Protein AF-A0A2D5QDJ6-F1 (afdb_monomer_lite)

Structure (mmCIF, N/CA/C/O backbone):
data_AF-A0A2D5QDJ6-F1
#
_entry.id   AF-A0A2D5QDJ6-F1
#
loop_
_atom_site.group_PDB
_atom_site.id
_atom_site.type_symbol
_atom_site.label_atom_id
_atom_site.la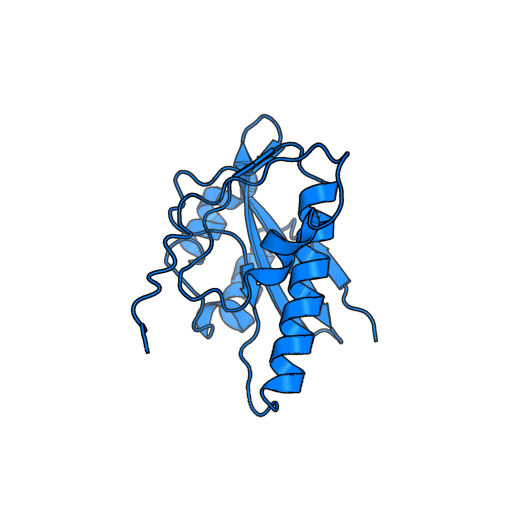bel_alt_id
_atom_site.label_comp_id
_atom_site.label_asym_id
_atom_site.label_entity_id
_atom_site.label_seq_id
_atom_site.pdbx_PDB_ins_code
_atom_site.Cartn_x
_atom_site.Cartn_y
_atom_site.Cartn_z
_atom_site.occupancy
_atom_site.B_iso_or_equiv
_atom_site.auth_seq_id
_atom_site.auth_comp_id
_atom_site.auth_asym_id
_atom_site.auth_atom_id
_atom_site.pdbx_PDB_model_num
ATOM 1 N N . MET A 1 1 ? -13.725 -13.664 8.654 1.00 62.12 1 MET A N 1
ATOM 2 C CA . MET A 1 1 ? -13.994 -12.735 7.529 1.00 62.12 1 MET A CA 1
ATOM 3 C C . MET A 1 1 ? -12.706 -12.468 6.769 1.00 62.12 1 MET A C 1
ATOM 5 O O . MET A 1 1 ? -11.672 -12.294 7.409 1.00 62.12 1 MET A O 1
ATOM 9 N N . LYS A 1 2 ? -12.780 -12.506 5.435 1.00 88.81 2 LYS A N 1
ATOM 10 C CA . LYS A 1 2 ? -11.647 -12.478 4.498 1.00 88.81 2 LYS A CA 1
ATOM 11 C C . LYS A 1 2 ? -11.285 -11.033 4.119 1.00 88.81 2 LYS A C 1
ATOM 13 O O . LYS A 1 2 ? -12.161 -10.173 4.107 1.00 88.81 2 LYS A O 1
ATOM 18 N N . TYR A 1 3 ? -10.006 -10.776 3.857 1.00 95.44 3 TYR A N 1
ATOM 19 C CA . TYR A 1 3 ? -9.539 -9.515 3.274 1.00 95.44 3 TYR A CA 1
ATOM 20 C C . TYR A 1 3 ? -9.695 -9.565 1.753 1.00 95.44 3 TYR A C 1
ATOM 22 O O . TYR A 1 3 ? -9.435 -10.609 1.155 1.00 95.44 3 TYR A O 1
ATOM 30 N N . ASN A 1 4 ? -10.079 -8.446 1.144 1.00 95.50 4 ASN A N 1
ATOM 31 C CA . ASN A 1 4 ? -10.236 -8.330 -0.306 1.00 95.50 4 ASN A CA 1
ATOM 32 C C . ASN A 1 4 ? -9.290 -7.264 -0.858 1.00 95.50 4 ASN A C 1
ATOM 34 O O . ASN A 1 4 ? -9.173 -6.189 -0.270 1.00 95.50 4 ASN A O 1
ATOM 38 N N . ILE A 1 5 ? -8.649 -7.553 -1.989 1.00 96.50 5 ILE A N 1
ATOM 39 C CA . ILE A 1 5 ? -7.827 -6.596 -2.733 1.00 96.50 5 ILE A CA 1
ATOM 40 C C . ILE A 1 5 ? -8.688 -5.995 -3.839 1.00 96.50 5 ILE A C 1
ATOM 42 O O . ILE A 1 5 ? -9.336 -6.726 -4.585 1.00 96.50 5 ILE A O 1
ATOM 46 N N . LYS A 1 6 ? -8.678 -4.668 -3.958 1.00 96.31 6 LYS A N 1
ATOM 47 C CA . LYS A 1 6 ? -9.290 -3.937 -5.067 1.00 96.31 6 LYS A CA 1
ATOM 48 C C . LYS A 1 6 ? -8.210 -3.118 -5.770 1.00 96.31 6 LYS A C 1
ATOM 50 O O . LYS A 1 6 ? -7.602 -2.259 -5.132 1.00 96.31 6 LYS A O 1
ATOM 55 N N . LYS A 1 7 ? -7.991 -3.362 -7.065 1.00 95.81 7 LYS A N 1
ATOM 56 C CA . LYS A 1 7 ? -7.177 -2.480 -7.914 1.00 95.81 7 LYS A CA 1
ATOM 57 C C . LYS A 1 7 ? -7.963 -1.201 -8.206 1.00 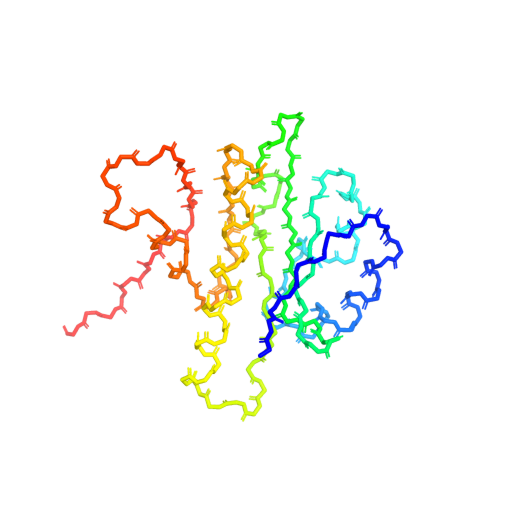95.81 7 LYS A C 1
ATOM 59 O O . LYS A 1 7 ? -9.169 -1.257 -8.448 1.00 95.81 7 LYS A O 1
ATOM 64 N N . ILE A 1 8 ? -7.295 -0.059 -8.145 1.00 96.00 8 ILE A N 1
ATOM 65 C CA . ILE A 1 8 ? -7.890 1.246 -8.426 1.00 96.00 8 ILE A CA 1
ATOM 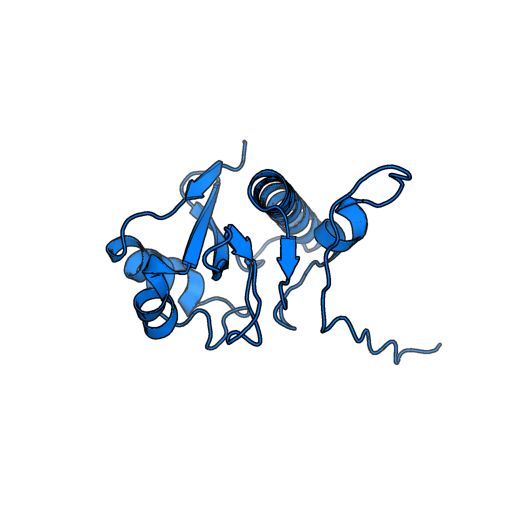66 C C . ILE A 1 8 ? -7.595 1.581 -9.882 1.00 96.00 8 ILE A C 1
ATOM 68 O O . ILE A 1 8 ? -6.439 1.700 -10.276 1.00 96.00 8 ILE A O 1
ATOM 72 N N . SER A 1 9 ? -8.653 1.714 -10.674 1.00 94.00 9 SER A N 1
ATOM 73 C CA . SER A 1 9 ? -8.562 1.985 -12.116 1.00 94.00 9 SER A CA 1
ATOM 74 C C . SER A 1 9 ? -9.126 3.351 -12.499 1.00 94.00 9 SER A C 1
ATOM 76 O O . SER A 1 9 ? -9.000 3.765 -13.645 1.00 94.00 9 SER A O 1
ATOM 78 N N . ASN A 1 10 ? -9.735 4.065 -11.549 1.00 93.94 10 ASN A N 1
ATOM 79 C CA . ASN A 1 10 ? -10.293 5.394 -11.759 1.00 93.94 10 ASN A CA 1
ATOM 80 C C . ASN A 1 10 ? -9.559 6.419 -10.887 1.00 93.94 10 ASN A C 1
ATOM 82 O O . ASN A 1 10 ? -9.562 6.311 -9.659 1.00 93.94 10 ASN A O 1
ATOM 86 N N . LYS A 1 11 ? -8.977 7.437 -11.530 1.00 93.25 11 LYS A N 1
ATOM 87 C CA . LYS A 1 11 ? -8.236 8.525 -10.877 1.00 93.25 11 LYS A CA 1
ATOM 88 C C . LYS A 1 11 ? -9.074 9.262 -9.823 1.00 93.25 11 LYS A C 1
ATOM 90 O O . LYS A 1 11 ? -8.544 9.648 -8.787 1.00 93.25 11 LYS A O 1
ATOM 95 N N . ASN A 1 12 ? -10.391 9.354 -10.010 1.00 91.81 12 ASN A N 1
ATOM 96 C CA . ASN A 1 12 ? -11.297 10.010 -9.060 1.00 91.81 12 ASN A CA 1
ATOM 97 C C . ASN A 1 12 ? -11.388 9.278 -7.705 1.00 91.81 12 ASN A C 1
ATOM 99 O O . ASN A 1 12 ? -11.799 9.868 -6.707 1.00 91.81 12 ASN A O 1
ATOM 103 N N . GLU A 1 13 ? -10.998 8.000 -7.626 1.00 94.38 13 GLU A N 1
ATOM 104 C CA . GLU A 1 13 ? -10.959 7.274 -6.349 1.00 94.38 13 GLU A CA 1
ATOM 105 C C . GLU A 1 13 ? -9.795 7.723 -5.446 1.00 94.38 13 GLU A C 1
ATOM 107 O O . GLU A 1 13 ? -9.879 7.551 -4.226 1.00 94.38 13 GLU A O 1
ATOM 112 N N . ILE A 1 14 ? -8.739 8.331 -6.010 1.00 95.25 14 ILE A N 1
ATOM 113 C CA . ILE A 1 14 ? -7.545 8.766 -5.266 1.00 95.25 14 ILE A CA 1
ATOM 114 C C . ILE A 1 14 ? -7.921 9.776 -4.191 1.00 95.25 14 ILE A C 1
ATOM 116 O O . ILE A 1 14 ? -7.530 9.612 -3.038 1.00 95.25 14 ILE A O 1
ATOM 120 N N . GLU A 1 15 ? -8.719 10.786 -4.534 1.00 94.12 15 GLU A N 1
ATOM 121 C CA . GLU A 1 15 ? -9.131 11.822 -3.587 1.00 94.12 15 GLU A CA 1
ATOM 122 C C . GLU A 1 15 ? -9.863 11.226 -2.382 1.00 94.12 15 GLU A C 1
ATOM 124 O O . GLU A 1 15 ? -9.544 11.530 -1.228 1.00 94.12 15 GLU A O 1
ATOM 129 N N . LYS A 1 16 ? -10.798 10.305 -2.640 1.00 93.50 16 LYS A N 1
ATOM 130 C CA . LYS A 1 16 ? -11.559 9.634 -1.586 1.00 93.50 16 LYS A CA 1
ATOM 131 C C . LYS A 1 16 ? -10.649 8.819 -0.670 1.00 93.50 16 LYS A C 1
ATOM 133 O O . LYS A 1 16 ? -10.835 8.847 0.547 1.00 93.50 16 LYS A O 1
ATOM 138 N N . ILE A 1 17 ? -9.686 8.086 -1.222 1.00 95.19 17 ILE A N 1
ATOM 139 C CA . ILE A 1 17 ? -8.735 7.290 -0.433 1.00 95.19 17 ILE A CA 1
ATOM 140 C C . ILE A 1 17 ? -7.798 8.203 0.354 1.00 95.19 17 ILE A C 1
ATOM 142 O O . ILE A 1 17 ? -7.554 7.973 1.540 1.00 95.19 17 ILE A O 1
ATOM 146 N N . TYR A 1 18 ? -7.306 9.265 -0.277 1.00 95.31 18 TYR A N 1
ATOM 147 C CA . TYR A 1 18 ? -6.387 10.193 0.352 1.00 95.31 18 TYR A CA 1
ATOM 148 C C . TYR A 1 18 ? -7.022 10.853 1.577 1.00 95.31 18 TYR A C 1
ATOM 150 O O . TYR A 1 18 ? -6.465 10.780 2.674 1.00 95.31 18 TYR A O 1
ATOM 158 N N . LEU A 1 19 ? -8.220 11.423 1.418 1.00 94.06 19 LEU A N 1
ATOM 159 C CA . LEU A 1 19 ? -8.933 12.107 2.496 1.00 94.06 19 LEU A CA 1
ATOM 160 C C . LEU A 1 19 ? -9.333 11.164 3.634 1.00 94.06 19 LEU A C 1
ATOM 162 O O . LEU A 1 19 ? -9.209 11.544 4.795 1.00 94.06 19 LEU A O 1
ATOM 166 N N . ASN A 1 20 ? -9.781 9.946 3.320 1.00 92.06 20 ASN A N 1
ATOM 167 C CA . ASN A 1 20 ? -10.314 9.027 4.329 1.00 92.06 20 ASN A CA 1
ATOM 168 C C . ASN A 1 20 ? -9.256 8.134 4.988 1.00 92.06 20 ASN A C 1
ATOM 170 O O . ASN A 1 20 ? -9.525 7.563 6.044 1.00 92.06 20 ASN A O 1
ATOM 174 N N . PHE A 1 21 ? -8.081 7.970 4.375 1.00 94.94 21 PHE A N 1
ATOM 175 C CA . PHE A 1 21 ? -7.085 6.997 4.827 1.00 94.94 21 PHE A CA 1
ATOM 176 C C . PHE A 1 21 ? -5.668 7.576 4.903 1.00 94.94 21 PHE A C 1
ATOM 178 O O . PHE A 1 21 ? -5.080 7.613 5.984 1.00 94.94 21 PHE A O 1
ATOM 185 N N . ILE A 1 22 ? -5.113 8.061 3.787 1.00 94.62 22 ILE A N 1
ATOM 186 C CA . ILE A 1 22 ? -3.688 8.441 3.717 1.00 94.62 22 ILE A CA 1
ATOM 187 C C . ILE A 1 22 ? -3.393 9.687 4.559 1.00 94.62 22 ILE A C 1
ATOM 189 O O . ILE A 1 22 ? -2.411 9.707 5.303 1.00 94.62 22 ILE A O 1
ATOM 193 N N . LYS A 1 23 ? -4.259 10.709 4.500 1.00 92.75 23 LYS A N 1
ATOM 194 C CA . LYS A 1 23 ? -4.076 12.010 5.171 1.00 92.75 23 LYS A CA 1
ATOM 195 C C . LYS A 1 23 ? -3.759 11.879 6.665 1.00 92.75 23 LYS A C 1
ATOM 197 O O . LYS A 1 23 ? -2.955 12.657 7.189 1.00 92.75 23 LYS A O 1
ATOM 202 N N . PHE A 1 24 ? -4.364 10.893 7.326 1.00 89.19 24 PHE A N 1
ATOM 203 C CA . PHE A 1 24 ? -4.261 10.655 8.768 1.00 89.19 24 PHE A CA 1
ATOM 204 C C . PHE A 1 24 ? -3.254 9.561 9.150 1.00 89.19 24 PHE A C 1
ATOM 206 O O . PHE A 1 24 ? -3.084 9.276 10.334 1.00 89.19 24 PHE A O 1
ATOM 213 N N . SER A 1 25 ? -2.587 8.935 8.178 1.00 90.50 25 SER A N 1
ATOM 214 C CA . SER A 1 25 ? -1.620 7.875 8.456 1.00 90.50 25 SER A CA 1
ATOM 215 C C . SER A 1 25 ? -0.282 8.442 8.931 1.00 90.50 25 SER A C 1
ATOM 217 O O . SER A 1 25 ? 0.253 9.377 8.338 1.00 90.50 25 SER A O 1
ATOM 219 N N . SER A 1 26 ? 0.310 7.823 9.954 1.00 88.38 26 SER A N 1
ATOM 220 C CA . SER A 1 26 ? 1.695 8.089 10.370 1.00 88.38 26 SER A CA 1
ATOM 221 C C . SER A 1 26 ? 2.734 7.518 9.394 1.00 88.38 26 SER A C 1
ATOM 223 O O . SER A 1 26 ? 3.913 7.847 9.481 1.00 88.38 26 SER A O 1
ATOM 225 N N . GLN A 1 27 ? 2.307 6.660 8.463 1.00 91.06 27 GLN A N 1
ATOM 226 C CA . GLN A 1 27 ? 3.154 6.075 7.418 1.00 91.06 27 GLN A CA 1
ATOM 227 C C . GLN A 1 27 ? 3.127 6.882 6.114 1.00 91.06 27 GLN A C 1
ATOM 229 O O . GLN A 1 27 ? 3.774 6.492 5.143 1.00 91.06 27 GLN A O 1
ATOM 234 N N . LYS A 1 28 ? 2.375 7.993 6.067 1.00 91.19 28 LYS A N 1
ATOM 235 C CA . LYS A 1 28 ? 2.348 8.864 4.891 1.00 91.19 28 LYS A CA 1
ATOM 236 C C . LYS A 1 28 ? 3.722 9.495 4.659 1.00 91.19 28 LYS A C 1
ATOM 238 O O . LYS A 1 28 ? 4.423 9.855 5.602 1.00 91.19 28 LYS A O 1
ATOM 243 N N . ASN A 1 29 ? 4.073 9.665 3.396 1.00 90.81 29 ASN A N 1
ATOM 244 C CA . ASN A 1 29 ? 5.269 10.363 2.949 1.00 90.81 29 ASN A CA 1
ATOM 245 C C . ASN A 1 29 ? 4.931 11.194 1.697 1.00 90.81 29 ASN A C 1
ATOM 247 O O . ASN A 1 29 ? 3.788 11.191 1.237 1.00 90.81 29 ASN A O 1
ATOM 251 N N . ILE A 1 30 ? 5.905 11.928 1.157 1.00 91.56 30 ILE A N 1
ATOM 252 C CA . ILE A 1 30 ? 5.674 12.805 0.001 1.00 91.56 30 ILE A CA 1
ATOM 253 C C . ILE A 1 30 ? 5.245 12.040 -1.262 1.00 91.56 30 ILE A C 1
ATOM 255 O O . ILE A 1 30 ? 4.438 12.545 -2.031 1.00 91.56 30 ILE A O 1
ATOM 259 N N . PHE A 1 31 ? 5.695 10.796 -1.443 1.00 93.06 31 PHE A N 1
ATOM 260 C CA . PHE A 1 31 ? 5.404 9.985 -2.630 1.00 93.06 31 PHE A CA 1
ATOM 261 C C . PHE A 1 31 ? 3.990 9.391 -2.641 1.00 93.06 31 PHE A C 1
ATOM 263 O O . PHE A 1 31 ? 3.541 8.883 -3.663 1.00 93.06 31 PHE A O 1
ATOM 270 N N . CYS A 1 32 ? 3.260 9.481 -1.526 1.00 93.06 32 CYS A N 1
ATOM 271 C CA . CYS A 1 32 ? 1.833 9.171 -1.470 1.00 93.06 32 CYS A CA 1
ATOM 272 C C . CYS A 1 32 ? 0.961 10.427 -1.302 1.00 93.06 32 CYS A C 1
ATOM 274 O O . CYS A 1 32 ? -0.171 10.324 -0.818 1.00 93.06 32 CYS A O 1
ATOM 276 N N . SER A 1 33 ? 1.480 11.617 -1.636 1.00 93.50 33 SER A N 1
ATOM 277 C CA . SER A 1 33 ? 0.653 12.825 -1.707 1.00 93.50 33 SER A CA 1
ATOM 278 C C . SER A 1 33 ? -0.392 12.693 -2.819 1.00 93.50 33 SER A C 1
ATOM 280 O O . SER A 1 33 ? -0.213 11.924 -3.767 1.00 93.50 33 SER A O 1
ATOM 282 N N . LYS A 1 34 ? -1.495 13.442 -2.712 1.00 94.81 34 LYS A N 1
ATOM 283 C CA . LYS A 1 34 ? -2.557 13.427 -3.729 1.00 94.81 34 LYS A CA 1
ATOM 284 C C . LYS A 1 34 ? -1.988 13.794 -5.102 1.00 94.81 34 LYS A C 1
ATOM 286 O O . LYS A 1 34 ? -2.249 13.102 -6.078 1.00 94.81 34 LYS A O 1
ATOM 291 N N . GLU A 1 35 ? -1.155 14.825 -5.142 1.00 94.56 35 GLU A N 1
ATOM 292 C CA . GLU A 1 35 ? -0.536 15.370 -6.347 1.00 94.56 35 GLU A CA 1
ATOM 293 C C . GLU A 1 35 ? 0.374 14.338 -7.022 1.00 94.56 35 GLU A C 1
ATOM 295 O O . GLU A 1 35 ? 0.272 14.133 -8.228 1.00 94.56 35 GLU A O 1
ATOM 300 N N . ILE A 1 36 ? 1.216 13.637 -6.250 1.00 95.25 36 ILE A N 1
ATOM 301 C CA . ILE A 1 36 ? 2.107 12.601 -6.789 1.00 95.25 36 ILE A CA 1
ATOM 302 C C . ILE A 1 36 ? 1.308 11.407 -7.318 1.00 95.25 36 ILE A C 1
ATOM 304 O O . ILE A 1 36 ? 1.555 10.957 -8.437 1.00 95.25 36 ILE A O 1
ATOM 308 N N . LEU A 1 37 ? 0.324 10.918 -6.556 1.00 95.62 37 LEU A N 1
ATOM 309 C CA . LEU A 1 37 ? -0.518 9.796 -6.987 1.00 95.62 37 LEU A CA 1
ATOM 310 C C . LEU A 1 37 ? -1.311 10.133 -8.258 1.00 95.62 37 LEU A C 1
ATOM 312 O O . LEU A 1 37 ? -1.494 9.278 -9.120 1.00 95.62 37 LEU A O 1
ATOM 316 N N . GLU A 1 38 ? -1.779 11.375 -8.384 1.00 95.50 38 GLU A N 1
ATOM 317 C CA . GLU A 1 38 ? -2.503 11.849 -9.561 1.00 95.50 38 GLU A CA 1
ATOM 318 C C . GLU A 1 38 ? -1.598 12.081 -10.772 1.00 95.50 38 GLU A C 1
ATOM 320 O O . GLU A 1 38 ? -2.029 11.815 -11.899 1.00 95.50 38 GLU A O 1
ATOM 325 N N . PHE A 1 39 ? -0.383 12.590 -10.559 1.00 95.38 39 PHE A N 1
ATOM 326 C CA . PHE A 1 39 ? 0.595 12.841 -11.616 1.00 95.38 39 PHE A CA 1
ATOM 327 C C . PHE A 1 39 ? 1.083 11.529 -12.237 1.00 95.38 39 PHE A C 1
ATOM 329 O O . PHE A 1 39 ? 1.024 11.370 -13.452 1.00 95.38 39 PHE A O 1
ATOM 336 N N . PHE A 1 40 ? 1.468 10.556 -11.406 1.00 95.00 40 PHE A N 1
ATOM 337 C CA . PHE A 1 40 ? 1.972 9.252 -11.853 1.00 95.00 40 PHE A CA 1
ATOM 338 C C . PHE A 1 40 ? 0.871 8.203 -12.068 1.00 95.00 40 PHE A C 1
ATOM 340 O O . PHE A 1 40 ? 1.177 7.027 -12.215 1.00 95.00 40 PHE A O 1
ATOM 347 N N . PHE A 1 41 ? -0.413 8.575 -12.082 1.00 95.62 41 PHE A N 1
ATOM 348 C CA . PHE A 1 41 ? -1.523 7.609 -12.057 1.00 95.62 41 PHE A CA 1
ATOM 349 C C . PHE A 1 41 ? -1.428 6.499 -13.118 1.00 95.62 41 PHE A C 1
ATOM 351 O O . PHE A 1 41 ? -1.740 5.348 -12.830 1.00 95.62 41 PHE A O 1
ATOM 358 N N . ASN A 1 42 ? -0.977 6.826 -14.331 1.00 94.44 42 ASN A N 1
ATOM 359 C CA . ASN A 1 42 ? -0.858 5.854 -15.423 1.00 94.44 42 ASN A CA 1
ATOM 360 C C . ASN A 1 42 ? 0.315 4.876 -15.227 1.00 94.44 42 ASN A C 1
ATOM 362 O O . ASN A 1 42 ? 0.243 3.721 -15.656 1.00 94.44 42 ASN A O 1
ATOM 366 N N . ASP A 1 43 ? 1.358 5.333 -14.538 1.00 94.69 43 ASP A N 1
ATOM 367 C CA . ASP A 1 43 ? 2.575 4.579 -14.238 1.00 94.69 43 ASP A CA 1
ATOM 368 C C . ASP A 1 43 ? 2.495 3.893 -12.868 1.00 94.69 43 ASP A C 1
ATOM 370 O O . ASP A 1 43 ? 3.384 3.134 -12.495 1.00 94.69 43 ASP A O 1
ATOM 374 N N . LEU A 1 44 ? 1.422 4.127 -12.107 1.00 95.19 44 LEU A N 1
ATOM 375 C CA . LEU A 1 44 ? 1.181 3.497 -10.820 1.00 95.19 44 LEU A CA 1
ATOM 376 C C . LEU A 1 44 ? 0.184 2.353 -10.943 1.00 95.19 44 LEU A C 1
ATOM 378 O O . LEU A 1 44 ? -0.901 2.479 -11.507 1.00 95.19 44 LEU A O 1
ATOM 382 N N . ASP A 1 45 ? 0.518 1.244 -10.301 1.00 94.94 45 ASP A N 1
ATOM 383 C CA . ASP A 1 45 ? -0.469 0.265 -9.895 1.00 94.94 45 ASP A CA 1
ATOM 384 C C . ASP A 1 45 ? -0.872 0.533 -8.440 1.00 94.94 45 ASP A C 1
ATOM 386 O O . ASP A 1 45 ? -0.072 0.471 -7.501 1.00 94.94 45 ASP A O 1
ATOM 390 N N . LEU A 1 46 ? -2.150 0.875 -8.278 1.00 96.50 46 LEU A N 1
ATOM 391 C CA . LEU A 1 46 ? -2.751 1.280 -7.016 1.00 96.50 46 LEU A CA 1
ATOM 392 C C . LEU A 1 46 ? -3.719 0.206 -6.519 1.00 96.50 46 LEU A C 1
ATOM 394 O O . LEU A 1 46 ? -4.605 -0.237 -7.256 1.00 96.50 46 LEU A O 1
ATOM 398 N N . TYR A 1 47 ? -3.603 -0.171 -5.248 1.00 96.88 47 TYR A N 1
ATOM 399 C CA . TYR A 1 47 ? -4.480 -1.154 -4.617 1.00 96.88 47 TYR A CA 1
ATOM 400 C C . TYR A 1 47 ? -4.992 -0.670 -3.265 1.00 96.88 47 TYR A C 1
ATOM 402 O O . TYR A 1 47 ? -4.290 -0.013 -2.501 1.00 96.88 47 TYR A O 1
ATOM 410 N N . SER A 1 48 ? -6.220 -1.058 -2.937 1.00 97.06 48 SER A N 1
ATOM 411 C CA . SER A 1 48 ? -6.782 -0.929 -1.595 1.00 97.06 48 SER A CA 1
ATOM 412 C C . SER A 1 48 ? -7.175 -2.292 -1.048 1.00 97.06 48 SER A C 1
ATOM 414 O O . SER A 1 48 ? -7.788 -3.106 -1.740 1.00 97.06 48 SER A O 1
ATOM 416 N N . ILE A 1 49 ? -6.824 -2.537 0.211 1.00 97.25 49 ILE A N 1
ATOM 417 C CA . ILE A 1 49 ? -7.145 -3.771 0.920 1.00 97.25 49 ILE A CA 1
ATOM 418 C C . ILE A 1 49 ? -8.301 -3.456 1.855 1.00 97.25 49 ILE A C 1
ATOM 420 O O . ILE A 1 49 ? -8.186 -2.571 2.703 1.00 97.25 49 ILE A O 1
ATOM 424 N N . TYR A 1 50 ? -9.399 -4.195 1.731 1.00 95.75 50 TYR A N 1
ATOM 425 C CA . TYR A 1 50 ? -10.620 -3.979 2.499 1.00 95.75 50 TYR A CA 1
ATOM 426 C C . TYR A 1 50 ? -10.918 -5.124 3.460 1.00 95.75 50 TYR A C 1
ATOM 428 O O . TYR A 1 50 ? -10.645 -6.295 3.184 1.00 95.75 50 TYR A O 1
ATOM 436 N N . LYS A 1 51 ? -11.563 -4.772 4.573 1.00 94.94 51 LYS A N 1
ATOM 437 C CA . LYS A 1 51 ? -12.251 -5.701 5.472 1.00 94.94 51 LYS A CA 1
ATOM 438 C C . LYS A 1 51 ? -13.530 -5.036 5.961 1.00 94.94 51 LYS A C 1
ATOM 440 O O . LYS A 1 51 ? -13.451 -4.027 6.659 1.00 94.94 51 LYS A O 1
ATOM 445 N N . ASN A 1 52 ? -14.679 -5.621 5.626 1.00 91.56 52 ASN A N 1
ATOM 446 C CA . ASN A 1 52 ? -16.009 -5.106 5.975 1.00 91.56 52 ASN A CA 1
ATOM 447 C C . ASN A 1 52 ? -16.163 -3.632 5.557 1.00 91.56 52 ASN A C 1
ATOM 449 O O . ASN A 1 52 ? -16.379 -2.768 6.404 1.00 91.56 52 ASN A O 1
ATOM 453 N N . ASP A 1 53 ? -15.898 -3.349 4.279 1.00 89.56 53 ASP A N 1
ATOM 454 C CA . ASP A 1 53 ? -15.962 -2.020 3.644 1.00 89.56 53 ASP A CA 1
ATOM 455 C C . ASP A 1 53 ? -15.015 -0.945 4.197 1.00 89.56 53 ASP A C 1
ATOM 457 O O . ASP A 1 53 ? -14.960 0.174 3.690 1.00 89.56 53 ASP A O 1
ATOM 461 N N . LYS A 1 54 ? -14.184 -1.285 5.188 1.00 92.75 54 LYS A N 1
ATOM 462 C CA . LYS A 1 54 ? -13.137 -0.400 5.703 1.00 92.75 54 LYS A CA 1
ATOM 463 C C . LYS A 1 54 ? -11.817 -0.671 5.002 1.00 92.75 54 LYS A C 1
ATOM 465 O O . LYS A 1 54 ? -11.383 -1.823 4.927 1.00 92.75 54 LYS A O 1
ATOM 470 N N . ILE A 1 55 ? -11.158 0.400 4.561 1.00 95.44 55 ILE A N 1
ATOM 471 C CA . ILE A 1 55 ? -9.784 0.342 4.058 1.00 95.44 55 ILE A CA 1
ATOM 472 C C . ILE A 1 55 ? -8.866 -0.034 5.222 1.00 95.44 55 ILE A C 1
ATOM 474 O O . ILE A 1 55 ? -8.916 0.547 6.308 1.00 95.44 55 ILE A O 1
ATOM 478 N N . LYS A 1 56 ? -8.047 -1.051 4.989 1.00 95.62 56 LYS A N 1
ATOM 479 C CA . LYS A 1 56 ? -7.081 -1.604 5.935 1.00 95.62 56 LYS A CA 1
ATOM 480 C C . LYS A 1 56 ? -5.648 -1.366 5.506 1.00 95.62 56 LYS A C 1
ATOM 482 O O . LYS A 1 56 ? -4.777 -1.261 6.364 1.00 95.62 56 LYS A O 1
ATOM 487 N N . SER A 1 57 ? -5.413 -1.258 4.209 1.00 96.12 57 SER A N 1
ATOM 488 C CA . SER A 1 57 ? -4.120 -0.872 3.672 1.00 96.12 57 SER A CA 1
ATOM 489 C C . SER A 1 57 ? -4.295 -0.250 2.295 1.00 96.12 57 SER A C 1
ATOM 491 O O . SER A 1 57 ? -5.264 -0.557 1.593 1.00 96.12 57 SER A O 1
ATOM 493 N N . PHE A 1 58 ? -3.368 0.625 1.937 1.00 96.75 58 PHE A N 1
ATOM 494 C CA . PHE A 1 58 ? -3.243 1.220 0.617 1.00 96.75 58 PHE A CA 1
ATOM 495 C C . PHE A 1 58 ? -1.861 0.895 0.063 1.00 96.75 58 PHE A C 1
ATOM 497 O O . PHE A 1 58 ? -0.869 0.979 0.788 1.00 96.75 58 PHE A O 1
ATOM 504 N N . VAL A 1 59 ? -1.809 0.525 -1.212 1.00 95.62 59 VAL A N 1
ATOM 505 C CA . VAL A 1 59 ? -0.577 0.151 -1.901 1.00 95.62 59 VAL A CA 1
ATOM 506 C C . VAL A 1 59 ? -0.436 0.990 -3.162 1.00 95.62 59 VAL A C 1
ATOM 508 O O . VAL A 1 59 ? -1.393 1.113 -3.925 1.00 95.62 59 VAL A O 1
ATOM 511 N N . TYR A 1 60 ? 0.750 1.547 -3.377 1.00 95.19 60 TYR A N 1
ATOM 512 C CA . TYR A 1 60 ? 1.116 2.305 -4.569 1.00 95.19 60 TYR A CA 1
ATOM 513 C C . TYR A 1 60 ? 2.487 1.836 -5.051 1.00 95.19 60 TYR A C 1
ATOM 515 O O . TYR A 1 60 ? 3.480 1.911 -4.321 1.00 95.19 60 TYR A O 1
ATOM 523 N N . LEU A 1 61 ? 2.517 1.298 -6.269 1.00 94.06 61 LEU A N 1
ATOM 524 C CA . LEU A 1 61 ? 3.699 0.696 -6.877 1.00 94.06 61 LEU A CA 1
ATOM 525 C C . LEU A 1 61 ? 3.947 1.364 -8.220 1.00 94.06 61 LEU A C 1
ATOM 527 O O . LEU A 1 61 ? 3.060 1.366 -9.069 1.00 94.06 61 LEU A O 1
ATOM 531 N N . LEU A 1 62 ? 5.139 1.914 -8.409 1.00 94.06 62 LEU A N 1
ATOM 532 C CA . LEU A 1 62 ? 5.554 2.458 -9.694 1.00 94.06 62 LEU A CA 1
ATOM 533 C C . LEU A 1 62 ? 6.008 1.312 -10.592 1.00 94.06 62 LEU A C 1
ATOM 535 O O . LEU A 1 62 ? 6.810 0.479 -10.169 1.00 94.06 62 LEU A O 1
ATOM 539 N N . LYS A 1 63 ? 5.473 1.264 -11.810 1.00 92.56 63 LYS A N 1
ATOM 540 C CA . LYS A 1 63 ? 5.835 0.275 -12.825 1.00 92.56 63 LYS A CA 1
ATOM 541 C C . LYS A 1 63 ? 6.557 0.937 -13.990 1.00 92.56 63 LYS A C 1
ATOM 543 O O . LYS A 1 63 ? 6.232 2.054 -14.383 1.00 92.56 63 LYS A O 1
ATOM 548 N N . ASP A 1 64 ? 7.515 0.221 -14.559 1.00 91.00 64 ASP A N 1
ATOM 549 C CA . ASP A 1 64 ? 8.108 0.587 -15.838 1.00 91.00 64 ASP A CA 1
ATOM 550 C C . ASP A 1 64 ? 7.297 0.021 -17.023 1.00 91.00 64 ASP A C 1
ATOM 552 O O . ASP A 1 64 ? 6.256 -0.629 -16.870 1.00 91.00 64 ASP A O 1
ATOM 556 N N . LYS A 1 65 ? 7.797 0.248 -18.242 1.00 88.69 65 LYS A N 1
ATOM 557 C CA . LYS A 1 65 ? 7.181 -0.250 -19.484 1.00 88.69 65 LYS A CA 1
ATOM 558 C C . LYS A 1 65 ? 7.189 -1.780 -19.604 1.00 88.69 65 LYS A C 1
ATOM 560 O O . LYS A 1 65 ? 6.392 -2.318 -20.366 1.00 88.69 65 LYS A O 1
ATOM 565 N N . ASN A 1 66 ? 8.060 -2.465 -18.865 1.00 87.81 66 ASN A N 1
ATOM 566 C CA . ASN A 1 66 ? 8.195 -3.921 -18.854 1.00 87.81 66 ASN A CA 1
ATOM 567 C C . ASN A 1 66 ? 7.378 -4.570 -17.727 1.00 87.81 66 ASN A C 1
ATOM 569 O O . ASN A 1 66 ? 7.529 -5.762 -17.469 1.00 87.81 66 ASN A O 1
ATOM 573 N N . ASN A 1 67 ? 6.506 -3.805 -17.057 1.00 87.38 67 ASN A N 1
ATOM 574 C CA . ASN A 1 67 ? 5.731 -4.266 -15.908 1.00 87.38 67 ASN A CA 1
ATOM 575 C C . ASN A 1 67 ? 6.623 -4.728 -14.735 1.00 87.38 67 ASN A C 1
ATOM 577 O O . ASN A 1 67 ? 6.268 -5.636 -13.978 1.00 87.38 67 ASN A O 1
ATOM 581 N N . PHE A 1 68 ? 7.792 -4.110 -14.570 1.00 90.69 68 PHE A N 1
ATOM 582 C CA . PHE A 1 68 ? 8.629 -4.272 -13.387 1.00 90.69 68 PHE A CA 1
ATOM 583 C C . PHE A 1 68 ? 8.299 -3.194 -12.374 1.00 90.69 68 PHE A C 1
ATOM 585 O O . PHE A 1 68 ? 8.110 -2.034 -12.735 1.00 90.69 68 PHE A O 1
ATOM 592 N N . ILE A 1 69 ? 8.264 -3.571 -11.097 1.00 90.88 69 ILE A N 1
ATOM 593 C CA . ILE A 1 69 ? 8.140 -2.580 -10.035 1.00 90.88 69 ILE A CA 1
ATOM 594 C C . ILE A 1 69 ? 9.501 -1.932 -9.820 1.00 90.88 69 ILE A C 1
ATOM 596 O O . ILE A 1 69 ? 10.480 -2.623 -9.525 1.00 90.88 69 ILE A O 1
ATOM 600 N N . VAL A 1 70 ? 9.537 -0.612 -9.958 1.00 91.50 70 VAL A N 1
ATOM 601 C CA . VAL A 1 70 ? 10.736 0.212 -9.812 1.00 91.50 70 VAL A CA 1
ATOM 602 C C . VAL A 1 70 ? 10.579 1.164 -8.633 1.00 91.50 70 VAL A C 1
ATOM 604 O O . VAL A 1 70 ? 9.473 1.582 -8.285 1.00 91.50 70 VAL A O 1
ATOM 607 N N . SER A 1 71 ? 11.696 1.498 -7.991 1.00 86.62 71 SER A N 1
ATOM 608 C CA . SER A 1 71 ? 11.705 2.458 -6.894 1.00 86.62 71 SER A CA 1
ATOM 609 C C . SER A 1 71 ? 11.851 3.883 -7.408 1.00 86.62 71 SER A C 1
ATOM 611 O O . SER A 1 71 ? 11.074 4.726 -7.000 1.00 86.62 71 SER A O 1
ATOM 613 N N . GLU A 1 72 ? 12.755 4.176 -8.342 1.00 86.50 72 GLU A N 1
ATOM 614 C CA . GLU A 1 72 ? 12.976 5.548 -8.821 1.00 86.50 72 GLU A CA 1
ATOM 615 C C . GLU A 1 72 ? 11.822 6.099 -9.680 1.00 86.50 72 GLU A C 1
ATOM 617 O O . GLU A 1 72 ? 11.328 5.383 -10.551 1.00 86.50 72 GLU A O 1
ATOM 622 N N . PRO A 1 73 ? 11.406 7.371 -9.484 1.00 88.44 73 PRO A N 1
ATOM 623 C CA . PRO A 1 73 ? 12.033 8.401 -8.640 1.00 88.44 73 PRO A CA 1
ATOM 624 C C . PRO A 1 73 ? 11.581 8.392 -7.163 1.00 88.44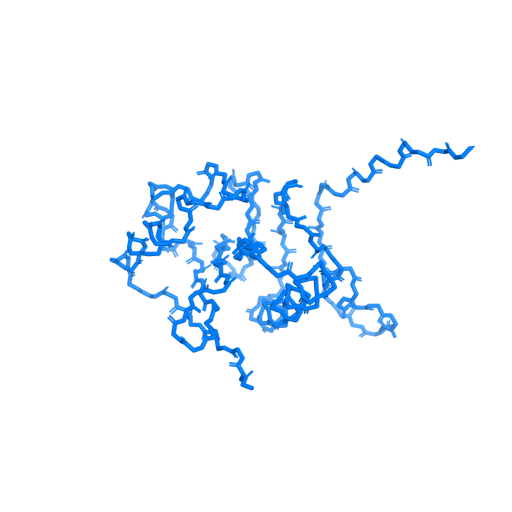 73 PRO A C 1
ATOM 626 O O . PRO A 1 73 ? 11.879 9.321 -6.411 1.00 88.44 73 PRO A O 1
ATOM 629 N N . PHE A 1 74 ? 10.831 7.384 -6.722 1.00 89.12 74 PHE A N 1
ATOM 630 C CA . PHE A 1 74 ? 10.318 7.292 -5.357 1.00 89.12 74 PHE A CA 1
ATOM 631 C C . PHE A 1 74 ? 11.368 6.711 -4.404 1.00 89.12 74 PHE A C 1
ATOM 633 O O . PHE A 1 74 ? 11.666 5.517 -4.388 1.00 89.12 74 PHE A O 1
ATOM 640 N N . ILE A 1 75 ? 11.881 7.558 -3.511 1.00 84.12 75 ILE A N 1
ATOM 641 C CA . ILE A 1 75 ? 12.769 7.099 -2.433 1.00 84.12 75 ILE A CA 1
ATOM 642 C C . ILE A 1 75 ? 12.007 6.154 -1.495 1.00 84.12 75 ILE A C 1
ATOM 644 O O . ILE A 1 75 ? 12.589 5.191 -1.006 1.00 84.12 75 ILE A O 1
ATOM 648 N N . TYR A 1 76 ? 10.706 6.396 -1.283 1.00 83.00 76 TYR A N 1
ATOM 649 C CA . TYR A 1 76 ? 9.824 5.521 -0.514 1.00 83.00 76 TYR A CA 1
ATOM 650 C C . TYR A 1 76 ? 8.545 5.214 -1.289 1.00 83.00 76 TYR A C 1
ATOM 652 O O . TYR A 1 76 ? 7.841 6.123 -1.719 1.00 83.00 76 TYR A O 1
ATOM 660 N N . SER A 1 77 ? 8.209 3.937 -1.419 1.00 80.75 77 SER A N 1
ATOM 661 C CA . SER A 1 77 ? 7.000 3.454 -2.079 1.00 80.75 77 SER A CA 1
ATOM 662 C C . SER A 1 77 ? 6.446 2.214 -1.379 1.00 80.75 77 SER A C 1
ATOM 664 O O . SER A 1 77 ? 7.009 1.709 -0.402 1.00 80.75 77 SER A O 1
ATOM 666 N N . GLY A 1 78 ? 5.296 1.729 -1.842 1.00 83.44 78 GLY A N 1
ATOM 667 C CA . GLY A 1 78 ? 4.755 0.460 -1.382 1.00 83.44 78 GLY A CA 1
ATOM 668 C C . GLY A 1 78 ? 3.499 0.639 -0.555 1.00 83.44 78 GLY A C 1
ATOM 669 O O . GLY A 1 78 ? 2.435 0.846 -1.121 1.00 83.44 78 GLY A O 1
ATOM 670 N N . ILE A 1 79 ? 3.589 0.475 0.765 1.00 93.12 79 ILE A N 1
ATOM 671 C CA . ILE A 1 79 ? 2.440 0.070 1.588 1.00 93.12 79 ILE A CA 1
ATOM 672 C C . ILE A 1 79 ? 2.188 1.047 2.741 1.00 93.12 79 ILE A C 1
ATOM 674 O O . ILE A 1 79 ? 3.098 1.383 3.496 1.00 93.12 79 ILE A O 1
ATOM 678 N N . ILE A 1 80 ? 0.923 1.434 2.919 1.00 94.38 80 ILE A N 1
ATOM 679 C CA . ILE A 1 80 ? 0.422 2.228 4.046 1.00 94.38 80 ILE A CA 1
ATOM 680 C C . ILE A 1 80 ? -0.647 1.411 4.761 1.00 94.38 80 ILE A C 1
ATOM 682 O O . ILE A 1 80 ? -1.748 1.231 4.249 1.00 94.38 80 ILE A O 1
ATOM 686 N N . ASN A 1 81 ? -0.344 0.945 5.966 1.00 94.81 81 ASN A N 1
ATOM 687 C CA . ASN A 1 81 ? -1.273 0.185 6.793 1.00 94.81 81 ASN A CA 1
ATOM 688 C C . ASN A 1 81 ? -2.137 1.094 7.672 1.00 94.81 81 ASN A C 1
ATOM 690 O O . ASN A 1 81 ? -1.754 2.211 8.024 1.00 94.81 81 ASN A O 1
ATOM 694 N N . HIS A 1 82 ? -3.319 0.598 8.040 1.00 93.88 82 HIS A N 1
ATOM 695 C CA . HIS A 1 82 ? -4.196 1.296 8.973 1.00 93.88 82 HIS A CA 1
ATOM 696 C C . HIS A 1 82 ? -3.511 1.476 10.339 1.00 93.88 82 HIS A C 1
ATOM 698 O O . HIS A 1 82 ? -2.758 0.599 10.760 1.00 93.88 82 HIS A O 1
ATOM 704 N N . PRO A 1 83 ? -3.805 2.554 11.086 1.00 91.94 83 PRO A N 1
ATOM 705 C CA . PRO A 1 83 ? -3.241 2.742 12.417 1.00 91.94 83 PRO A CA 1
ATOM 706 C C . PRO A 1 83 ? -3.768 1.691 13.405 1.00 91.94 83 PRO A C 1
ATOM 708 O O . PRO A 1 83 ? -4.853 1.128 13.234 1.00 91.94 83 PRO A O 1
ATOM 711 N N . LYS A 1 84 ? -3.022 1.472 14.492 1.00 90.94 84 LYS A N 1
ATOM 712 C CA . LYS A 1 84 ? -3.366 0.520 15.562 1.00 90.94 84 LYS A CA 1
ATOM 713 C C . LYS A 1 84 ? -4.708 0.806 16.242 1.00 90.94 84 LYS A C 1
ATOM 715 O O . LYS A 1 84 ? -5.407 -0.134 16.624 1.00 90.94 84 LYS A O 1
ATOM 720 N N . LEU A 1 85 ? -5.067 2.084 16.393 1.00 86.88 85 LEU A N 1
ATOM 721 C CA . LEU A 1 85 ? -6.219 2.522 17.194 1.00 86.88 85 LEU A CA 1
ATOM 722 C C . LEU A 1 85 ? -6.167 1.893 18.610 1.00 86.88 85 LEU A C 1
ATOM 724 O O . LEU A 1 85 ? -5.087 1.685 19.162 1.00 86.88 85 LEU A O 1
ATOM 728 N N . ASN A 1 86 ? -7.322 1.533 19.177 1.00 90.25 86 ASN A N 1
ATOM 729 C CA . ASN A 1 86 ? -7.461 0.938 20.514 1.00 90.25 86 ASN A CA 1
ATOM 730 C C . ASN A 1 86 ? -7.188 -0.586 20.551 1.00 90.25 86 ASN A C 1
ATOM 732 O O . ASN A 1 86 ? -7.609 -1.279 21.477 1.00 90.25 86 ASN A O 1
ATOM 736 N N . MET A 1 87 ? -6.533 -1.158 19.534 1.00 92.44 87 MET A N 1
ATOM 737 C CA . MET A 1 87 ? -6.240 -2.596 19.491 1.00 92.44 87 MET A CA 1
ATOM 738 C C . MET A 1 87 ? -5.070 -2.962 20.414 1.00 92.44 87 MET A C 1
ATOM 740 O O . MET A 1 87 ? -4.091 -2.230 20.521 1.00 92.44 87 MET A O 1
ATOM 744 N N . LYS A 1 88 ? -5.106 -4.154 21.027 1.00 95.50 88 LYS A N 1
ATOM 745 C CA . LYS A 1 88 ? -3.921 -4.729 21.694 1.00 95.50 88 LYS A CA 1
ATOM 746 C C . LYS A 1 88 ? -2.787 -4.936 20.676 1.00 95.50 88 LYS A C 1
ATOM 748 O O . LYS A 1 88 ? -3.058 -5.336 19.543 1.00 95.50 88 LYS A O 1
ATOM 753 N N . ASN A 1 89 ? -1.532 -4.733 21.096 1.00 93.19 89 ASN A N 1
ATOM 754 C CA . ASN A 1 89 ? -0.343 -4.873 20.235 1.00 93.19 89 ASN A CA 1
ATOM 755 C C . ASN A 1 89 ? -0.309 -6.212 19.490 1.00 93.19 89 ASN A C 1
ATOM 757 O O . ASN A 1 89 ? -0.174 -6.233 18.273 1.00 93.19 89 ASN A O 1
ATOM 761 N N . SER A 1 90 ? -0.504 -7.326 20.200 1.00 94.06 90 SER A N 1
ATOM 762 C CA . SER A 1 90 ? -0.487 -8.669 19.605 1.00 94.06 90 SER A CA 1
ATOM 763 C C . SER A 1 90 ? -1.521 -8.833 18.488 1.00 94.06 90 SER A C 1
ATOM 765 O O . SER A 1 90 ? -1.210 -9.352 17.417 1.00 94.06 90 SER A O 1
ATOM 767 N N . ARG A 1 91 ? -2.744 -8.334 18.708 1.00 94.56 91 ARG A N 1
ATOM 768 C CA . ARG A 1 91 ? -3.827 -8.372 17.720 1.00 94.56 91 ARG A CA 1
ATOM 769 C C . ARG A 1 91 ? -3.503 -7.513 16.500 1.00 94.56 91 ARG A C 1
ATOM 771 O O . ARG A 1 91 ? -3.730 -7.962 15.382 1.00 94.56 91 ARG A O 1
ATOM 778 N N . TYR A 1 92 ? -2.990 -6.303 16.712 1.00 94.56 92 TYR A N 1
ATOM 779 C CA . TYR A 1 92 ? -2.621 -5.399 15.623 1.00 94.56 92 TYR A CA 1
ATOM 780 C C . TYR A 1 92 ? -1.475 -5.962 14.782 1.00 94.56 92 TYR A C 1
ATOM 782 O O . TYR A 1 92 ? -1.604 -6.049 13.567 1.00 94.56 92 TYR A O 1
ATOM 790 N N . ASN A 1 93 ? -0.411 -6.445 15.424 1.00 93.75 93 ASN A N 1
ATOM 791 C CA . ASN A 1 93 ? 0.736 -7.029 14.732 1.00 93.75 93 ASN A CA 1
ATOM 792 C C . ASN A 1 93 ? 0.334 -8.266 13.916 1.00 93.75 93 ASN A C 1
ATOM 794 O O . ASN A 1 93 ? 0.825 -8.453 12.808 1.00 93.75 93 ASN A O 1
ATOM 798 N N . ASN A 1 94 ? -0.577 -9.102 14.429 1.00 93.75 94 ASN A N 1
ATOM 799 C CA . ASN A 1 94 ? -1.104 -10.242 13.675 1.00 93.75 94 ASN A CA 1
ATOM 800 C C . ASN A 1 94 ? -1.953 -9.802 12.469 1.00 93.75 94 ASN A C 1
ATOM 802 O O . ASN A 1 94 ? -1.872 -10.412 11.406 1.00 93.75 94 ASN A O 1
ATOM 806 N N . GLU A 1 95 ? -2.767 -8.755 12.630 1.00 94.38 95 GLU A N 1
ATOM 807 C CA . GLU A 1 95 ? -3.587 -8.199 11.550 1.00 94.38 95 GLU A CA 1
ATOM 808 C C . GLU A 1 95 ? -2.723 -7.575 10.445 1.00 94.38 95 GLU A C 1
ATOM 810 O O . GLU A 1 95 ? -2.904 -7.927 9.280 1.00 94.38 95 GLU A O 1
ATOM 815 N N . VAL A 1 96 ? -1.749 -6.732 10.799 1.00 94.50 96 VAL A N 1
ATOM 816 C CA . VAL A 1 96 ? -0.801 -6.127 9.848 1.00 94.50 96 VAL A CA 1
ATOM 817 C C . VAL A 1 96 ? 0.004 -7.196 9.117 1.00 94.50 96 VAL A C 1
ATOM 819 O O . VAL A 1 96 ? 0.098 -7.139 7.894 1.00 94.50 96 VAL A O 1
ATOM 822 N N . PHE A 1 97 ? 0.510 -8.205 9.832 1.00 93.94 97 PHE A N 1
ATOM 823 C CA . PHE A 1 97 ? 1.233 -9.320 9.221 1.00 93.94 97 PHE A CA 1
ATOM 824 C C . PHE A 1 97 ? 0.396 -10.016 8.139 1.00 93.94 97 PHE A C 1
ATOM 826 O O . PHE A 1 97 ? 0.851 -10.159 7.009 1.00 93.94 97 PHE A O 1
ATOM 833 N N . LYS A 1 98 ? -0.855 -10.383 8.453 1.00 94.38 98 LYS A N 1
ATOM 834 C CA . LYS A 1 98 ? -1.768 -11.052 7.507 1.00 94.38 98 LYS A CA 1
ATOM 835 C C . LYS A 1 98 ? -2.098 -10.192 6.290 1.00 94.38 98 LYS A C 1
ATOM 837 O O . LYS A 1 98 ? -2.203 -10.710 5.182 1.00 94.38 98 LYS A O 1
ATOM 842 N N . ILE A 1 99 ? -2.295 -8.890 6.492 1.00 95.62 99 ILE A N 1
ATOM 843 C CA . ILE A 1 99 ? -2.549 -7.947 5.397 1.00 95.62 99 ILE A CA 1
ATOM 844 C C . ILE A 1 99 ? -1.325 -7.867 4.485 1.00 95.62 99 ILE A C 1
ATOM 846 O O . ILE A 1 99 ? -1.454 -8.020 3.274 1.00 95.62 99 ILE A O 1
ATOM 850 N N . ASN A 1 100 ? -0.143 -7.670 5.065 1.00 94.44 100 ASN A N 1
ATOM 851 C CA . ASN A 1 100 ? 1.105 -7.556 4.323 1.00 94.44 100 ASN A CA 1
ATOM 852 C C . ASN A 1 100 ? 1.460 -8.861 3.593 1.00 94.44 100 ASN A C 1
ATOM 854 O O . ASN A 1 100 ? 1.913 -8.804 2.459 1.00 94.44 100 ASN A O 1
ATOM 858 N N . GLU A 1 101 ? 1.210 -10.028 4.186 1.00 93.06 101 GLU A N 1
ATOM 859 C CA . GLU A 1 101 ? 1.378 -11.327 3.520 1.00 93.06 101 GLU A CA 1
ATOM 860 C C . GLU A 1 101 ? 0.485 -11.445 2.279 1.00 93.06 101 GLU A C 1
ATOM 862 O O . GLU A 1 101 ? 0.938 -11.849 1.209 1.00 93.06 101 GLU A O 1
ATOM 867 N N . LEU A 1 102 ? -0.777 -11.030 2.394 1.00 95.00 102 LEU A N 1
ATOM 868 C CA . LEU A 1 102 ? -1.710 -10.996 1.272 1.00 95.00 102 LEU A CA 1
ATOM 869 C C . LEU A 1 102 ? -1.269 -10.014 0.176 1.00 95.00 102 LEU A C 1
ATOM 871 O O . LEU A 1 102 ? -1.334 -10.366 -0.999 1.00 95.00 102 LEU A O 1
ATOM 875 N N . ILE A 1 103 ? -0.774 -8.830 0.545 1.00 94.56 103 ILE A N 1
ATOM 876 C CA . ILE A 1 103 ? -0.224 -7.854 -0.410 1.00 94.56 103 ILE A CA 1
ATOM 877 C C . ILE A 1 103 ? 0.980 -8.443 -1.135 1.00 94.56 103 ILE A C 1
ATOM 879 O O . ILE A 1 103 ? 1.065 -8.379 -2.355 1.00 94.56 103 ILE A O 1
ATOM 883 N N . ILE A 1 104 ? 1.900 -9.048 -0.391 1.00 90.56 104 ILE A N 1
ATOM 884 C CA . ILE A 1 104 ? 3.123 -9.611 -0.947 1.00 90.56 104 ILE A CA 1
ATOM 885 C C . ILE A 1 104 ? 2.817 -10.736 -1.922 1.00 90.56 104 ILE A C 1
ATOM 887 O O . ILE A 1 104 ? 3.323 -10.727 -3.040 1.00 90.56 104 ILE A O 1
ATOM 891 N N . ASN A 1 105 ? 1.925 -11.652 -1.554 1.00 90.50 105 ASN A N 1
ATOM 892 C CA . ASN A 1 105 ? 1.493 -12.707 -2.462 1.00 90.50 105 ASN A CA 1
ATOM 893 C C . ASN A 1 105 ? 0.901 -12.143 -3.765 1.00 90.50 105 ASN A C 1
ATOM 895 O O . ASN A 1 105 ? 1.180 -12.686 -4.832 1.00 90.50 105 ASN A O 1
ATOM 899 N N . GLU A 1 106 ? 0.142 -11.047 -3.699 1.00 92.62 106 GLU A N 1
ATOM 900 C CA . GLU A 1 106 ? -0.403 -10.378 -4.885 1.00 92.62 106 GLU A CA 1
ATOM 901 C C . GLU A 1 106 ? 0.698 -9.746 -5.753 1.00 92.62 106 GLU A C 1
ATOM 903 O O . GLU A 1 106 ? 0.728 -9.957 -6.965 1.00 92.62 106 GLU A O 1
ATOM 908 N N . ILE A 1 107 ? 1.649 -9.030 -5.146 1.00 90.44 107 ILE A N 1
ATOM 909 C CA . ILE A 1 107 ? 2.767 -8.399 -5.86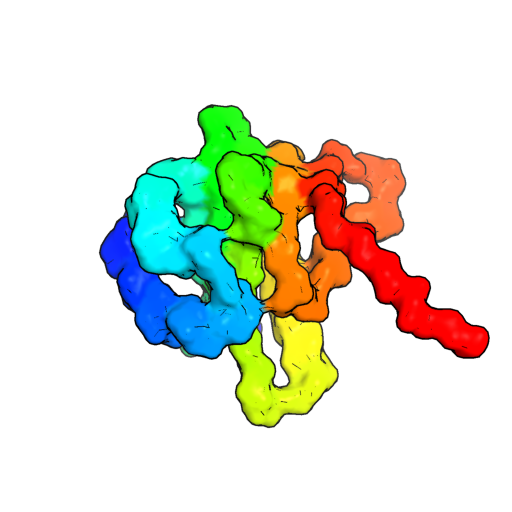5 1.00 90.44 107 ILE A CA 1
ATOM 910 C C . ILE A 1 107 ? 3.621 -9.474 -6.555 1.00 90.44 107 ILE A C 1
ATOM 912 O O . ILE A 1 107 ? 3.838 -9.428 -7.764 1.00 90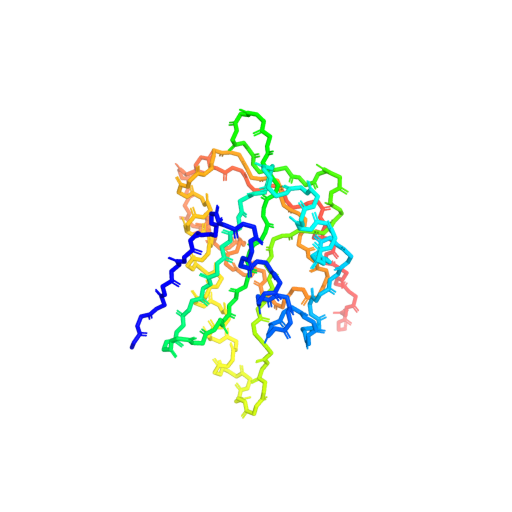.44 107 ILE A O 1
ATOM 916 N N . PHE A 1 108 ? 4.062 -10.498 -5.824 1.00 87.75 108 PHE A N 1
ATOM 917 C CA . PHE A 1 108 ? 4.903 -11.555 -6.395 1.00 87.75 108 PHE A CA 1
ATOM 918 C C . PHE A 1 108 ? 4.179 -12.429 -7.420 1.00 87.75 108 PHE A C 1
ATOM 920 O O . PHE A 1 108 ? 4.839 -13.088 -8.230 1.00 87.75 108 PHE A O 1
ATOM 927 N N . LYS A 1 109 ? 2.844 -12.455 -7.413 1.00 89.31 109 LYS A N 1
ATOM 928 C CA . LYS A 1 109 ? 2.057 -13.117 -8.453 1.00 89.31 109 LYS A CA 1
ATOM 929 C C . LYS A 1 109 ? 2.036 -12.308 -9.752 1.00 89.31 109 LYS A C 1
ATOM 931 O O . LYS A 1 109 ? 2.140 -12.911 -10.815 1.00 89.31 109 LYS A O 1
ATOM 936 N N . ASN A 1 110 ? 1.930 -10.982 -9.666 1.00 91.00 110 ASN A N 1
ATOM 937 C CA . ASN A 1 110 ? 1.647 -10.123 -10.821 1.00 91.00 110 ASN A CA 1
ATOM 938 C C . ASN A 1 110 ? 2.881 -9.477 -11.468 1.00 91.00 110 ASN A C 1
ATOM 940 O O . ASN A 1 110 ? 2.801 -9.076 -12.627 1.00 91.00 110 ASN A O 1
ATOM 944 N N . TYR A 1 111 ? 4.008 -9.385 -10.756 1.00 88.88 111 TYR A N 1
ATOM 945 C CA . TYR A 1 111 ? 5.222 -8.732 -11.259 1.00 88.88 111 TYR A CA 1
ATOM 946 C C . TYR A 1 111 ? 6.401 -9.694 -11.292 1.00 88.88 111 TYR A C 1
ATOM 948 O O . TYR A 1 111 ? 6.580 -10.516 -10.387 1.00 88.88 111 TYR A O 1
ATOM 956 N N . GLU A 1 112 ? 7.209 -9.613 -12.345 1.00 79.75 112 GLU A N 1
ATOM 957 C CA . GLU A 1 112 ? 8.387 -10.467 -12.518 1.00 79.75 112 GLU A CA 1
ATOM 958 C C . GLU A 1 112 ? 9.549 -10.010 -11.640 1.00 79.75 112 GLU A C 1
ATOM 960 O O . GLU A 1 112 ? 10.073 -10.811 -10.865 1.00 79.75 112 GLU A O 1
ATOM 965 N N . ASN A 1 113 ? 9.878 -8.718 -11.714 1.00 85.12 113 ASN A N 1
ATOM 966 C CA . ASN A 1 113 ? 10.929 -8.075 -10.937 1.00 85.12 113 ASN A CA 1
ATOM 967 C C . ASN A 1 113 ? 10.336 -7.009 -10.019 1.00 85.12 113 ASN A C 1
ATOM 969 O O . ASN A 1 113 ? 9.451 -6.246 -10.419 1.00 85.12 113 ASN A O 1
ATOM 973 N N . ILE A 1 114 ? 10.820 -6.981 -8.776 1.00 86.56 114 ILE A N 1
ATOM 974 C CA . ILE A 1 114 ? 10.313 -6.088 -7.738 1.00 86.56 114 ILE A CA 1
ATOM 975 C C . ILE A 1 114 ? 11.486 -5.383 -7.065 1.00 86.56 114 ILE A C 1
ATOM 977 O O . ILE A 1 114 ? 12.238 -5.996 -6.306 1.00 86.56 114 ILE A O 1
ATOM 981 N N . ASN A 1 115 ? 11.590 -4.079 -7.305 1.00 87.06 115 ASN A N 1
ATOM 982 C CA . ASN A 1 115 ? 12.462 -3.172 -6.578 1.00 87.06 115 ASN A CA 1
ATOM 983 C C . ASN A 1 115 ? 11.595 -2.143 -5.840 1.00 87.06 115 ASN A C 1
ATOM 985 O O . ASN A 1 115 ? 10.992 -1.266 -6.454 1.00 87.06 115 ASN A O 1
ATOM 989 N N . LEU A 1 116 ? 11.495 -2.282 -4.518 1.00 83.75 116 LEU A N 1
ATOM 990 C CA . LEU A 1 116 ? 10.697 -1.405 -3.663 1.00 83.75 116 LEU A CA 1
ATOM 991 C C . LEU A 1 116 ? 11.534 -0.919 -2.492 1.00 83.75 116 LEU A C 1
ATOM 993 O O . LEU A 1 116 ? 12.159 -1.715 -1.793 1.00 83.75 116 LEU A O 1
ATOM 997 N N . ASN A 1 117 ? 11.432 0.377 -2.221 1.00 85.38 117 ASN A N 1
ATOM 998 C CA . ASN A 1 117 ? 12.012 0.988 -1.039 1.00 85.38 117 ASN A CA 1
ATOM 999 C C . ASN A 1 117 ? 10.888 1.304 -0.059 1.00 85.38 117 ASN A C 1
ATOM 1001 O O . ASN A 1 117 ? 10.113 2.236 -0.260 1.00 85.38 117 ASN A O 1
ATOM 1005 N N . LEU A 1 118 ? 10.764 0.507 0.998 1.00 85.12 118 LEU A N 1
ATOM 1006 C CA . LEU A 1 118 ? 9.725 0.734 2.000 1.00 85.12 118 LEU A CA 1
ATOM 1007 C C . LEU A 1 118 ? 10.070 1.955 2.858 1.00 85.12 118 LEU A C 1
ATOM 1009 O O . LEU A 1 118 ? 11.232 2.221 3.154 1.00 85.12 118 LEU A O 1
ATOM 1013 N N . SER A 1 119 ? 9.044 2.684 3.293 1.00 84.88 119 SER A N 1
ATOM 1014 C CA . SER A 1 119 ? 9.225 3.798 4.227 1.00 84.88 119 SER A CA 1
ATOM 1015 C C . SER A 1 119 ? 9.851 3.318 5.550 1.00 84.88 119 SER A C 1
ATOM 1017 O O . SER A 1 119 ? 9.464 2.255 6.035 1.00 84.88 119 SER A O 1
ATOM 1019 N N . PRO A 1 120 ? 10.707 4.119 6.215 1.00 81.62 120 PRO A N 1
ATOM 1020 C CA . PRO A 1 120 ? 11.213 3.816 7.556 1.00 81.62 120 PRO A CA 1
ATOM 1021 C C . PRO A 1 120 ? 10.099 3.645 8.598 1.00 81.62 120 PRO A C 1
ATOM 1023 O O . PRO A 1 120 ? 10.276 2.960 9.599 1.00 81.62 120 PRO A O 1
ATOM 1026 N N . ASN A 1 121 ? 8.923 4.229 8.342 1.00 85.25 121 ASN A N 1
ATOM 1027 C CA . ASN A 1 121 ? 7.744 4.100 9.199 1.00 85.25 121 ASN A CA 1
ATOM 1028 C C . ASN A 1 121 ? 6.957 2.799 8.946 1.00 85.25 121 ASN A C 1
ATOM 1030 O O . ASN A 1 121 ? 5.913 2.571 9.567 1.00 85.25 121 ASN A O 1
ATOM 1034 N N . PHE A 1 122 ? 7.409 1.949 8.019 1.00 86.31 122 PHE A N 1
ATOM 1035 C CA . PHE A 1 122 ? 6.785 0.666 7.739 1.00 86.31 122 PHE A CA 1
ATOM 1036 C C . PHE A 1 122 ? 7.058 -0.326 8.875 1.00 86.31 122 PHE A C 1
ATOM 1038 O O . PHE A 1 122 ? 8.193 -0.680 9.173 1.00 86.31 122 PHE A O 1
ATOM 1045 N N . LEU A 1 123 ? 5.986 -0.778 9.522 1.00 79.25 123 LEU A N 1
ATOM 1046 C CA . LEU A 1 123 ? 6.077 -1.420 10.837 1.00 79.25 123 LEU A CA 1
ATOM 1047 C C . LEU A 1 123 ? 6.412 -2.915 10.811 1.00 79.25 123 LEU A C 1
ATOM 1049 O O . LEU A 1 123 ? 6.783 -3.458 11.847 1.00 79.25 123 LEU A O 1
ATOM 1053 N N . ASP A 1 124 ? 6.226 -3.606 9.684 1.00 85.31 124 ASP A N 1
ATOM 1054 C CA . ASP A 1 124 ? 6.374 -5.063 9.651 1.00 85.31 124 ASP A CA 1
ATOM 1055 C C . ASP A 1 124 ? 6.920 -5.578 8.319 1.00 85.31 124 ASP A C 1
ATOM 1057 O O . ASP A 1 124 ? 6.167 -5.936 7.410 1.00 85.31 124 ASP A O 1
ATOM 1061 N N . ALA A 1 125 ? 8.249 -5.651 8.239 1.00 84.81 125 ALA A N 1
ATOM 1062 C CA . ALA A 1 125 ? 8.984 -6.184 7.095 1.00 84.81 125 ALA A CA 1
ATOM 1063 C C . ALA A 1 125 ? 8.988 -7.723 7.008 1.00 84.81 125 ALA A C 1
ATOM 1065 O O . ALA A 1 125 ? 9.435 -8.264 5.995 1.00 84.81 125 ALA A O 1
ATOM 1066 N N . ARG A 1 126 ? 8.489 -8.454 8.022 1.00 87.38 126 ARG A N 1
ATOM 1067 C CA . ARG A 1 126 ? 8.579 -9.929 8.063 1.00 87.38 126 ARG A CA 1
ATOM 1068 C C . ARG A 1 126 ? 7.970 -10.606 6.833 1.00 87.38 126 ARG A C 1
ATOM 1070 O O . ARG A 1 126 ? 8.621 -11.502 6.311 1.00 87.38 126 ARG A O 1
ATOM 1077 N N . PRO A 1 127 ? 6.804 -10.189 6.303 1.00 86.38 127 PRO A N 1
ATOM 1078 C CA . PRO A 1 127 ? 6.222 -10.831 5.123 1.00 86.38 127 PRO A CA 1
ATOM 1079 C C . PRO A 1 127 ? 7.107 -10.762 3.875 1.00 86.38 127 PRO A C 1
ATOM 1081 O O . PRO A 1 127 ? 7.067 -11.674 3.059 1.00 86.38 127 PRO A O 1
ATOM 1084 N N . PHE A 1 128 ? 7.942 -9.726 3.749 1.00 81.56 128 PHE A N 1
ATOM 1085 C CA . PHE A 1 128 ? 8.925 -9.617 2.670 1.00 81.56 128 PHE A CA 1
ATOM 1086 C C . PHE A 1 128 ? 10.098 -10.572 2.903 1.00 81.56 128 PHE A C 1
ATOM 1088 O O . PHE A 1 128 ? 10.452 -11.353 2.025 1.00 81.56 128 PHE A O 1
ATOM 1095 N N . LEU A 1 129 ? 10.670 -10.537 4.110 1.00 80.75 129 LEU A N 1
ATOM 1096 C CA . LEU A 1 129 ? 11.831 -11.351 4.482 1.00 80.75 129 LEU A CA 1
ATOM 1097 C C . LEU A 1 129 ? 11.520 -12.852 4.465 1.00 80.75 129 LEU A C 1
ATOM 1099 O O . LEU A 1 129 ? 12.371 -13.668 4.124 1.00 80.75 129 LEU A O 1
ATOM 1103 N N . TRP A 1 130 ? 10.297 -13.225 4.837 1.00 83.50 130 TRP A N 1
ATOM 1104 C CA . TRP A 1 130 ? 9.883 -14.619 4.963 1.00 83.50 130 TRP A CA 1
ATOM 1105 C C . TRP A 1 130 ? 9.301 -15.209 3.680 1.00 83.50 130 TRP A C 1
ATOM 1107 O O . TRP A 1 130 ? 9.120 -16.421 3.614 1.00 83.50 130 TRP A O 1
ATOM 1117 N N . PHE A 1 131 ? 9.046 -14.402 2.645 1.00 78.19 131 PHE A N 1
ATOM 1118 C CA . PHE A 1 131 ? 8.371 -14.859 1.425 1.00 78.19 131 PHE A CA 1
ATOM 1119 C C . PHE A 1 131 ? 9.037 -16.094 0.779 1.00 78.19 131 PHE A C 1
ATOM 1121 O O . PHE A 1 131 ? 8.359 -17.047 0.364 1.00 78.19 131 PHE A O 1
ATOM 1128 N N . ASN A 1 132 ? 10.374 -16.103 0.758 1.00 74.38 132 ASN A N 1
ATOM 1129 C CA . ASN A 1 132 ? 11.202 -17.200 0.248 1.00 74.38 132 ASN A CA 1
ATOM 1130 C C . ASN A 1 132 ? 11.933 -17.982 1.354 1.00 74.38 132 ASN A C 1
ATOM 1132 O O . ASN A 1 132 ? 12.726 -18.869 1.043 1.00 74.38 132 ASN A O 1
ATOM 1136 N N . TYR A 1 133 ? 11.682 -17.693 2.634 1.00 76.44 133 TYR A N 1
ATOM 1137 C CA . TYR A 1 133 ? 12.367 -18.381 3.728 1.00 76.44 133 TYR A CA 1
ATOM 1138 C C . TYR A 1 133 ? 12.055 -19.885 3.703 1.00 76.44 133 TYR A C 1
ATOM 1140 O O . TYR A 1 133 ? 10.895 -20.287 3.599 1.00 76.44 133 TYR A O 1
ATOM 1148 N N . GLY A 1 134 ? 13.100 -20.716 3.742 1.00 75.12 134 GLY A N 1
ATOM 1149 C CA . GLY A 1 134 ? 12.988 -22.177 3.664 1.00 75.12 134 GLY A CA 1
ATOM 1150 C C . GLY A 1 134 ? 12.650 -22.740 2.276 1.00 75.12 134 GLY A C 1
ATOM 1151 O O . GLY A 1 134 ? 12.422 -23.941 2.155 1.00 75.12 134 GLY A O 1
ATOM 1152 N N . LYS A 1 135 ? 12.609 -21.916 1.218 1.00 72.88 135 LYS A N 1
ATOM 1153 C CA . LYS A 1 135 ? 12.412 -22.381 -0.164 1.00 72.88 135 LYS A CA 1
ATOM 1154 C C . LYS A 1 135 ? 13.748 -22.370 -0.901 1.00 72.88 135 LYS A C 1
ATOM 1156 O O . LYS A 1 135 ? 14.170 -21.329 -1.389 1.00 72.88 135 LYS A O 1
ATOM 1161 N N . HIS A 1 136 ? 14.381 -23.535 -1.007 1.00 64.06 136 HIS A N 1
ATOM 1162 C CA . HIS A 1 136 ? 15.671 -23.687 -1.688 1.00 64.06 136 HIS A CA 1
ATOM 1163 C C . HIS A 1 136 ? 15.595 -23.456 -3.216 1.00 64.06 136 HIS A C 1
ATOM 1165 O O . HIS A 1 136 ? 16.603 -23.094 -3.810 1.00 64.06 136 HIS A O 1
ATOM 1171 N N . ASP A 1 137 ? 14.399 -23.548 -3.827 1.00 59.97 137 ASP A N 1
ATOM 1172 C CA . ASP A 1 137 ? 14.223 -23.596 -5.294 1.00 59.97 137 ASP A CA 1
ATOM 1173 C C . ASP A 1 137 ? 13.363 -22.467 -5.929 1.00 59.97 137 ASP A C 1
ATOM 1175 O O . ASP A 1 137 ? 12.851 -22.635 -7.040 1.00 59.97 137 ASP A O 1
ATOM 1179 N N . LYS A 1 138 ? 13.134 -21.306 -5.279 1.00 57.72 138 LYS A N 1
ATOM 1180 C CA . LYS A 1 138 ? 12.289 -20.224 -5.862 1.00 57.72 138 LYS A CA 1
ATOM 1181 C C . LYS A 1 138 ? 13.031 -18.945 -6.290 1.00 57.72 138 LYS A C 1
ATOM 1183 O O . LYS A 1 138 ? 13.910 -18.447 -5.604 1.00 57.72 138 LYS A O 1
ATOM 1188 N N . LYS A 1 139 ? 12.564 -18.428 -7.444 1.00 53.59 139 LYS A N 1
ATOM 1189 C CA . LYS A 1 139 ? 13.252 -17.651 -8.503 1.00 53.59 139 LYS A CA 1
ATOM 1190 C C . LYS A 1 139 ? 13.118 -16.112 -8.482 1.00 53.59 139 LYS A C 1
ATOM 1192 O O . LYS A 1 139 ? 13.618 -15.479 -9.404 1.00 53.59 139 LYS A O 1
ATOM 1197 N N . LYS A 1 140 ? 12.410 -15.491 -7.528 1.00 56.00 140 LYS A N 1
ATOM 1198 C CA . LYS A 1 140 ? 12.152 -14.032 -7.574 1.00 56.00 140 LYS A CA 1
ATOM 1199 C C . LYS A 1 140 ? 12.986 -13.273 -6.547 1.00 56.00 140 LYS A C 1
ATOM 1201 O O . LYS A 1 140 ? 12.813 -13.472 -5.344 1.00 56.00 140 LYS A O 1
ATOM 1206 N N . ASN A 1 141 ? 13.855 -12.399 -7.050 1.00 53.75 141 ASN A N 1
ATOM 1207 C CA . ASN A 1 141 ? 14.714 -11.532 -6.253 1.00 53.75 141 ASN A CA 1
ATOM 1208 C C . ASN A 1 141 ? 13.924 -10.307 -5.785 1.00 53.75 141 ASN A C 1
ATOM 1210 O O . ASN A 1 141 ? 13.288 -9.626 -6.586 1.00 53.75 141 ASN A O 1
ATOM 1214 N N . PHE A 1 142 ? 13.981 -10.032 -4.485 1.00 54.62 142 PHE A N 1
ATOM 1215 C CA . PHE A 1 142 ? 13.521 -8.781 -3.896 1.00 54.62 142 PHE A CA 1
ATOM 1216 C C . PHE A 1 142 ? 14.749 -8.026 -3.404 1.00 54.62 142 PHE A C 1
ATOM 1218 O O . PHE A 1 142 ? 15.372 -8.432 -2.423 1.00 54.62 142 PHE A O 1
ATOM 1225 N N . SER A 1 143 ? 15.124 -6.957 -4.099 1.00 54.03 143 SER A N 1
ATOM 1226 C CA . SER A 1 143 ? 16.174 -6.052 -3.639 1.00 54.03 143 SER A CA 1
ATOM 1227 C C . SER A 1 143 ? 15.523 -4.926 -2.844 1.00 54.03 143 SER A C 1
ATOM 1229 O O . SER A 1 143 ? 14.807 -4.104 -3.410 1.00 54.03 143 SER A O 1
ATOM 1231 N N . ASN A 1 144 ? 15.763 -4.888 -1.534 1.00 50.06 144 ASN A N 1
ATOM 1232 C CA . ASN A 1 144 ? 15.423 -3.733 -0.708 1.00 50.06 144 ASN A CA 1
ATOM 1233 C C . ASN A 1 144 ? 16.709 -2.951 -0.447 1.00 50.06 144 ASN A C 1
ATOM 1235 O O . ASN A 1 144 ? 17.584 -3.437 0.269 1.00 50.06 144 ASN A O 1
ATOM 1239 N N . SER A 1 145 ? 16.843 -1.764 -1.034 1.00 44.47 145 SER A N 1
ATOM 1240 C CA . SER A 1 145 ? 18.076 -0.973 -0.920 1.00 44.47 145 SER A CA 1
ATOM 1241 C C . SER A 1 145 ? 18.293 -0.356 0.473 1.00 44.47 145 SER A C 1
ATOM 1243 O O . SER A 1 145 ? 19.384 0.132 0.757 1.00 44.47 145 SER A O 1
ATOM 1245 N N . MET A 1 146 ? 17.297 -0.408 1.372 1.00 40.12 146 MET A N 1
ATOM 1246 C CA . MET A 1 146 ? 17.296 0.384 2.612 1.00 40.12 146 MET A CA 1
ATOM 1247 C C . MET A 1 146 ? 17.080 -0.401 3.917 1.00 40.12 146 MET A C 1
ATOM 1249 O O . MET A 1 146 ? 16.691 0.177 4.929 1.00 40.12 146 MET A O 1
ATOM 1253 N N . LEU A 1 147 ? 17.390 -1.703 3.960 1.00 39.19 147 LEU A N 1
ATOM 1254 C CA . LEU A 1 147 ? 17.512 -2.432 5.236 1.00 39.19 147 LEU A CA 1
ATOM 1255 C C . LEU A 1 147 ? 18.919 -2.276 5.836 1.00 39.19 147 LEU A C 1
ATOM 1257 O O . LEU A 1 147 ? 19.610 -3.258 6.090 1.00 39.19 147 LEU A O 1
ATOM 1261 N N . HIS A 1 148 ? 19.348 -1.040 6.106 1.00 30.66 148 HIS A N 1
ATOM 1262 C CA . HIS A 1 148 ? 20.350 -0.819 7.152 1.00 30.66 148 HIS A CA 1
ATOM 1263 C C . HIS A 1 148 ? 19.632 -0.919 8.500 1.00 30.66 148 HIS A C 1
ATOM 1265 O O . HIS A 1 148 ? 19.193 0.076 9.075 1.00 30.66 148 HIS A O 1
ATOM 1271 N N . PHE A 1 149 ? 19.472 -2.146 9.002 1.00 28.80 149 PHE A N 1
ATOM 1272 C CA . PHE A 1 149 ? 19.182 -2.342 10.417 1.00 28.80 149 PHE A CA 1
ATOM 1273 C C . PHE A 1 149 ? 20.385 -1.812 11.203 1.00 28.80 149 PHE A C 1
ATOM 1275 O O . PHE A 1 149 ? 21.397 -2.494 11.341 1.00 28.80 149 PHE A O 1
ATOM 1282 N N . ASN A 1 150 ? 20.282 -0.590 11.730 1.00 25.14 150 ASN A N 1
ATOM 1283 C CA . ASN A 1 150 ? 21.132 -0.150 12.829 1.00 25.14 150 ASN A CA 1
ATOM 1284 C C . ASN A 1 150 ? 20.770 -0.991 14.063 1.00 25.14 150 ASN A C 1
ATOM 1286 O O . ASN A 1 150 ? 20.020 -0.555 14.933 1.00 25.14 150 ASN A O 1
ATOM 1290 N N . ASN A 1 151 ? 21.318 -2.203 14.146 1.00 27.77 151 ASN A N 1
ATOM 1291 C CA . ASN A 1 151 ? 21.468 -2.914 15.409 1.00 27.77 151 ASN A CA 1
ATOM 1292 C C . ASN A 1 151 ? 22.526 -2.170 16.234 1.00 27.77 151 ASN A C 1
ATOM 1294 O O . ASN A 1 151 ? 23.685 -2.564 16.303 1.00 27.77 151 ASN A O 1
ATOM 1298 N N . ARG A 1 152 ? 22.124 -1.056 16.849 1.00 31.66 152 ARG A N 1
ATOM 1299 C CA . ARG A 1 152 ? 22.832 -0.462 17.985 1.00 31.66 152 ARG A CA 1
ATOM 1300 C C . ARG A 1 152 ? 21.974 -0.598 19.229 1.00 31.66 152 ARG A C 1
ATOM 1302 O O . ARG A 1 152 ? 21.504 0.389 19.769 1.00 31.66 152 ARG A O 1
ATOM 1309 N N . TYR A 1 153 ? 21.800 -1.841 19.656 1.00 34.41 153 TYR A N 1
ATOM 1310 C CA . TYR A 1 153 ? 21.660 -2.185 21.065 1.00 34.41 153 TYR A CA 1
ATOM 1311 C C . TYR A 1 153 ? 22.412 -3.500 21.267 1.00 34.41 153 TYR A C 1
ATOM 1313 O O . TYR A 1 153 ? 21.851 -4.585 21.144 1.00 34.41 153 TYR A O 1
ATOM 1321 N N . SER A 1 154 ? 23.722 -3.371 21.476 1.00 34.62 154 SER A N 1
ATOM 1322 C CA . SER A 1 154 ? 24.511 -4.397 22.152 1.00 34.62 154 SER A CA 1
ATOM 1323 C C . SER A 1 154 ? 24.132 -4.357 23.631 1.00 34.62 154 SER A C 1
ATOM 1325 O O . SER A 1 154 ? 24.032 -3.267 24.199 1.00 34.62 154 SER A O 1
ATOM 1327 N N . ILE A 1 155 ? 23.868 -5.533 24.199 1.00 37.62 155 ILE A N 1
ATOM 1328 C CA . ILE A 1 155 ? 23.821 -5.774 25.648 1.00 37.62 155 ILE A CA 1
ATOM 1329 C C . ILE A 1 155 ? 25.208 -5.503 26.232 1.00 37.62 155 ILE A C 1
ATOM 1331 O O . ILE A 1 155 ? 26.193 -5.838 25.530 1.00 37.62 155 ILE A O 1
#

pLDDT: mean 84.65, std 17.13, range [25.14, 97.25]

Radius of gyration: 15.6 Å; chains: 1; bounding box: 40×39×45 Å

Secondary structure (DSSP, 8-state):
---EEEEE--THHHHHHHHHTGGG-TT--GGGSHHHHHHSTTTEEEEEEEETTEEEEEEEEEE-TTS-EE-TT-SS-EEEEPP-TT--HHHHHHHHHHHHHHHHHHHHHH-S-EE----TT----HHHHHTTTT-TT----EE-TT---------

Foldseek 3Di:
DDKDKDWDDDLVVLVVCCVPAQVPAPQHDPCSDNVNCNVCVVQWTWMFIDDPNDTFKIAIFGADPQRATDCPPPLAGTMTGGDCPPHDPVVSLVVLLVRVLVSVVVCVVRHQAYEGAHGPPNDDCCSVVCVCPPPPDDDYDYDHPPPPPPPPPDD

Sequence (155 aa):
MKYNIKKISNKNEIEKIYLNFIKFSSQKNIFCSKEILEFFFNDLDLYSIYKNDKIKSFVYLLKDKNNFIVSEPFIYSGIINHPKLNMKNSRYNNEVFKINELIINEIFKNYENINLNLSPNFLDARPFLWFNYGKHDKKKNFSNSMLHFNNRYSI